Protein AF-A0A2T4WWG5-F1 (afdb_monomer_lite)

Radius of gyration: 23.11 Å; chains: 1; bounding box: 73×32×58 Å

St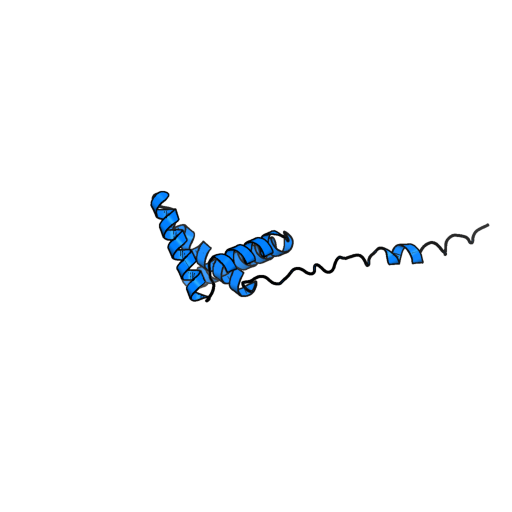ructure (mmCIF, N/CA/C/O backbone):
data_AF-A0A2T4WWG5-F1
#
_entry.id   AF-A0A2T4WWG5-F1
#
loop_
_atom_site.group_PDB
_atom_site.id
_atom_site.type_symbol
_atom_site.label_atom_id
_atom_site.label_alt_id
_atom_site.label_comp_id
_atom_site.label_asym_id
_atom_site.label_entity_id
_atom_site.label_seq_id
_atom_site.pdbx_PDB_ins_code
_atom_site.Cartn_x
_atom_site.Cartn_y
_atom_site.Cartn_z
_atom_site.occupancy
_atom_site.B_iso_or_equiv
_atom_site.auth_seq_id
_atom_site.auth_comp_id
_atom_site.auth_asym_id
_atom_site.auth_atom_id
_atom_site.pdbx_PDB_model_num
ATOM 1 N N . MET A 1 1 ? 52.540 20.994 -36.522 1.00 47.16 1 MET A N 1
ATOM 2 C CA . MET A 1 1 ? 52.115 20.401 -35.232 1.00 47.16 1 MET A CA 1
ATOM 3 C C . MET A 1 1 ? 50.647 20.737 -35.028 1.00 47.16 1 MET A C 1
ATOM 5 O O . MET A 1 1 ? 50.379 21.910 -34.839 1.00 47.16 1 MET A O 1
ATOM 9 N N . LYS A 1 2 ? 49.722 19.783 -35.210 1.00 52.75 2 LYS A N 1
ATOM 10 C CA . LYS A 1 2 ? 48.263 19.857 -34.930 1.00 52.75 2 LYS A CA 1
ATOM 11 C C . LYS A 1 2 ? 47.596 18.760 -35.764 1.00 52.75 2 LYS A C 1
ATOM 13 O O . LYS A 1 2 ? 47.308 19.013 -36.927 1.00 52.75 2 LYS A O 1
ATOM 18 N N . LYS A 1 3 ? 47.448 17.542 -35.231 1.00 53.50 3 LYS A N 1
ATOM 19 C CA . LYS A 1 3 ? 46.603 16.486 -35.838 1.00 53.50 3 LYS A CA 1
ATOM 20 C C . LYS A 1 3 ? 46.402 15.249 -34.941 1.00 53.50 3 LYS A C 1
ATOM 22 O O . LYS A 1 3 ? 46.198 14.165 -35.454 1.00 53.50 3 LYS A O 1
ATOM 27 N N . ASN A 1 4 ? 46.416 15.390 -33.611 1.00 51.16 4 ASN A N 1
ATOM 28 C CA . ASN A 1 4 ? 46.250 14.242 -32.699 1.00 51.16 4 ASN A CA 1
ATOM 29 C C . ASN A 1 4 ? 45.104 14.459 -31.689 1.00 51.16 4 ASN A C 1
ATOM 31 O O . ASN A 1 4 ? 45.228 14.079 -30.534 1.00 51.16 4 ASN A O 1
ATOM 35 N N . LEU A 1 5 ? 44.004 15.107 -32.095 1.00 52.00 5 LEU A N 1
ATOM 36 C CA . LEU A 1 5 ? 42.864 15.410 -31.207 1.00 52.00 5 LEU A CA 1
ATOM 37 C C . LEU A 1 5 ? 41.526 14.849 -31.727 1.00 52.00 5 LEU A C 1
ATOM 39 O O . LEU A 1 5 ? 40.477 15.412 -31.443 1.00 52.00 5 LEU A O 1
ATOM 43 N N . LEU A 1 6 ? 41.532 13.787 -32.539 1.00 54.16 6 LEU A N 1
ATOM 44 C CA . LEU A 1 6 ? 40.293 13.299 -33.173 1.00 54.16 6 LEU A CA 1
ATOM 45 C C . LEU A 1 6 ? 40.016 11.800 -32.991 1.00 54.16 6 LEU A C 1
ATOM 47 O O . LEU A 1 6 ? 39.113 11.271 -33.620 1.00 54.16 6 LEU A O 1
ATOM 51 N N . VAL A 1 7 ? 40.762 11.103 -32.128 1.00 53.44 7 VAL A N 1
ATOM 52 C CA . VAL A 1 7 ? 40.614 9.638 -31.961 1.00 53.44 7 VAL A CA 1
ATOM 53 C C . VAL A 1 7 ? 40.084 9.240 -30.574 1.00 53.44 7 VAL A C 1
ATOM 55 O O . VAL A 1 7 ? 39.767 8.082 -30.345 1.00 53.44 7 VAL A O 1
ATOM 58 N N . LEU A 1 8 ? 39.899 10.189 -29.650 1.00 52.94 8 LEU A N 1
ATOM 59 C CA . LEU A 1 8 ? 39.476 9.894 -28.269 1.00 52.94 8 LEU A CA 1
ATOM 60 C C . LEU A 1 8 ? 37.955 9.956 -28.028 1.00 52.94 8 LEU A C 1
ATOM 62 O O . LEU A 1 8 ? 37.500 9.629 -26.938 1.00 52.94 8 LEU A O 1
ATOM 66 N N . LEU A 1 9 ? 37.160 10.340 -29.032 1.00 55.22 9 LEU A N 1
ATOM 67 C CA . LEU A 1 9 ? 35.710 10.514 -28.891 1.00 55.22 9 LEU A CA 1
ATOM 68 C C . LEU A 1 9 ? 34.857 9.220 -28.969 1.00 55.22 9 LEU A C 1
ATOM 70 O O . LEU A 1 9 ? 33.836 9.177 -28.285 1.00 55.22 9 LEU A O 1
ATOM 74 N N . PRO A 1 10 ? 35.212 8.144 -29.711 1.00 55.88 10 PRO A N 1
ATOM 75 C CA . PRO A 1 10 ? 34.308 6.996 -29.847 1.00 55.88 10 PRO A CA 1
ATOM 76 C C . PRO A 1 10 ? 34.344 6.027 -28.652 1.00 55.88 10 PRO A C 1
ATOM 78 O O . PRO A 1 10 ? 33.441 5.210 -28.511 1.00 55.88 10 PRO A O 1
ATOM 81 N N . VAL A 1 11 ? 35.342 6.122 -27.762 1.00 56.91 11 VAL A N 1
ATOM 82 C CA . VAL A 1 11 ? 35.452 5.248 -26.574 1.00 56.91 11 VAL A CA 1
ATOM 83 C C . VAL A 1 11 ? 34.547 5.723 -25.429 1.00 56.91 11 VAL A C 1
ATOM 85 O O . VAL A 1 11 ? 34.070 4.910 -24.644 1.00 56.91 11 VAL A O 1
ATOM 88 N N . LEU A 1 12 ? 34.233 7.023 -25.360 1.00 55.69 12 LEU A N 1
ATOM 89 C CA . LEU A 1 12 ? 33.385 7.581 -24.299 1.00 55.69 12 LEU A CA 1
ATOM 90 C C . LEU A 1 12 ? 31.887 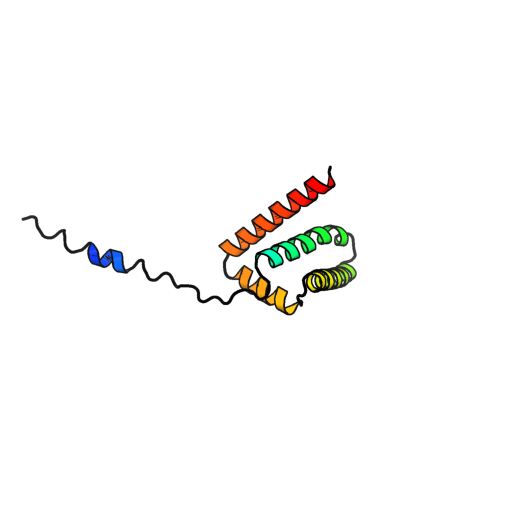7.267 -24.497 1.00 55.69 12 LEU A C 1
ATOM 92 O O . LEU A 1 12 ? 31.130 7.251 -23.532 1.00 55.69 12 LEU A O 1
ATOM 96 N N . LEU A 1 13 ? 31.459 6.963 -25.729 1.00 57.50 13 LEU A N 1
ATOM 97 C CA . LEU A 1 13 ? 30.065 6.632 -26.063 1.00 57.50 13 LEU A CA 1
ATOM 98 C C . LEU A 1 13 ? 29.665 5.184 -25.727 1.00 57.50 13 LEU A C 1
ATOM 100 O O . LEU A 1 13 ? 28.476 4.883 -25.677 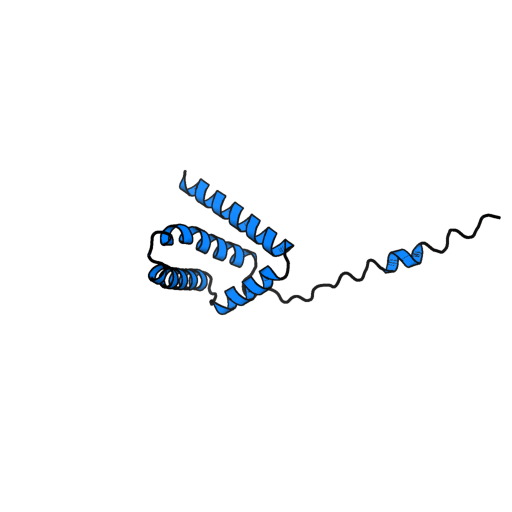1.00 57.50 13 LEU A O 1
ATOM 104 N N . LEU A 1 14 ? 30.626 4.297 -25.446 1.00 57.00 14 LEU A N 1
ATOM 105 C CA . LEU A 1 14 ? 30.362 2.892 -25.093 1.00 57.00 14 LEU A CA 1
ATOM 106 C C . LEU A 1 14 ? 30.101 2.664 -23.592 1.00 57.00 14 LEU A C 1
ATOM 108 O O . LEU A 1 14 ? 29.696 1.573 -23.206 1.00 57.00 14 LEU A O 1
ATOM 112 N N . LEU A 1 15 ? 30.283 3.682 -22.745 1.00 55.78 15 LEU A N 1
ATOM 113 C CA . LEU A 1 15 ? 30.098 3.585 -21.288 1.00 55.78 15 LEU A CA 1
ATOM 114 C C . LEU A 1 15 ? 28.683 3.956 -20.804 1.00 55.78 15 LEU A C 1
ATOM 116 O O . LEU A 1 15 ? 28.401 3.832 -19.616 1.00 55.78 15 LEU A O 1
ATOM 120 N N . VAL A 1 16 ? 27.778 4.382 -21.694 1.00 58.62 16 VAL A N 1
ATOM 121 C CA . VAL A 1 16 ? 26.417 4.831 -21.318 1.00 58.62 16 VAL A CA 1
ATOM 122 C C . VAL A 1 16 ? 25.371 3.702 -21.411 1.00 58.62 16 VAL A C 1
ATOM 124 O O . VAL A 1 16 ? 24.221 3.891 -21.034 1.00 58.62 16 VAL A O 1
ATOM 127 N N . ALA A 1 17 ? 25.751 2.501 -21.863 1.00 53.59 17 ALA A N 1
ATOM 128 C CA . ALA A 1 17 ? 24.813 1.394 -22.092 1.00 53.59 17 ALA A CA 1
ATOM 129 C C . ALA A 1 17 ? 24.723 0.355 -20.953 1.00 53.59 17 ALA A C 1
ATOM 131 O O . ALA A 1 17 ? 23.981 -0.613 -21.081 1.00 53.59 17 ALA A O 1
ATOM 132 N N . CYS A 1 18 ? 25.407 0.552 -19.821 1.00 53.53 18 CYS A N 1
ATOM 133 C CA . CYS A 1 18 ? 25.215 -0.270 -18.616 1.00 53.53 18 CYS A CA 1
ATOM 134 C C . CYS A 1 18 ? 24.115 0.313 -17.714 1.00 53.53 18 CYS A C 1
ATOM 136 O O . CYS A 1 18 ? 24.310 0.510 -16.517 1.00 53.53 18 CYS A O 1
ATOM 138 N N . GLY A 1 19 ? 22.957 0.634 -18.289 1.00 54.34 19 GLY A N 1
ATOM 139 C CA . GLY A 1 19 ? 21.739 0.784 -17.502 1.00 54.34 19 GLY A CA 1
ATOM 140 C C . GLY A 1 19 ? 21.185 -0.612 -17.280 1.00 54.34 19 GLY A C 1
ATOM 141 O O . GLY A 1 19 ? 20.621 -1.177 -18.212 1.00 54.34 19 GLY A O 1
ATOM 142 N N . SER A 1 20 ? 21.404 -1.187 -16.095 1.00 54.47 20 SER A N 1
ATOM 143 C CA . SER A 1 20 ? 20.802 -2.459 -15.699 1.00 54.47 20 SER A CA 1
ATOM 144 C C . SER A 1 20 ? 19.309 -2.411 -16.011 1.00 54.47 20 SER A C 1
ATOM 146 O O . SER A 1 20 ? 18.568 -1.672 -15.363 1.00 54.47 20 SER A O 1
ATOM 148 N N . ALA A 1 21 ? 18.874 -3.171 -17.018 1.00 53.53 21 ALA A N 1
ATOM 149 C CA . ALA A 1 21 ? 17.480 -3.549 -17.131 1.00 53.53 21 ALA A CA 1
ATOM 150 C C . ALA A 1 21 ? 17.172 -4.279 -15.824 1.00 53.53 21 ALA A C 1
ATOM 152 O O . ALA A 1 21 ? 17.702 -5.357 -15.564 1.00 53.53 21 ALA A O 1
ATOM 153 N N . ASN A 1 22 ? 16.469 -3.594 -14.927 1.00 57.88 22 ASN A N 1
ATOM 154 C CA . ASN A 1 22 ? 16.099 -4.148 -13.643 1.00 57.88 22 ASN A CA 1
ATOM 155 C C . ASN A 1 22 ? 15.085 -5.250 -13.968 1.00 57.88 22 ASN A C 1
ATOM 157 O O . ASN A 1 22 ? 13.932 -4.938 -14.257 1.00 57.88 22 ASN A O 1
ATOM 161 N N . ASP A 1 23 ? 15.532 -6.510 -13.993 1.00 59.88 23 ASP A N 1
ATOM 162 C CA . ASP A 1 23 ? 14.705 -7.727 -14.093 1.00 59.88 23 ASP A CA 1
ATOM 163 C C . ASP A 1 23 ? 13.871 -7.897 -12.807 1.00 59.88 23 ASP A C 1
ATOM 165 O O . ASP A 1 23 ? 13.836 -8.943 -12.155 1.00 59.88 23 ASP A O 1
ATOM 169 N N . GLU A 1 24 ? 13.237 -6.814 -12.367 1.00 72.12 24 GLU A N 1
ATOM 170 C CA . GLU A 1 24 ? 12.401 -6.812 -11.193 1.00 72.12 24 GLU A CA 1
ATOM 171 C C . GLU A 1 24 ? 11.076 -7.467 -11.567 1.00 72.12 24 GLU A C 1
ATOM 173 O O . GLU A 1 24 ? 10.346 -7.000 -12.443 1.00 72.12 24 GLU A O 1
ATOM 178 N N . GLN A 1 25 ? 10.778 -8.581 -10.900 1.00 80.69 25 GLN A N 1
ATOM 179 C CA . GLN A 1 25 ? 9.497 -9.250 -11.059 1.00 80.69 25 GLN A CA 1
ATOM 180 C C . GLN A 1 25 ? 8.357 -8.267 -10.755 1.00 80.69 25 GLN A C 1
ATOM 182 O O . GLN A 1 25 ? 8.483 -7.462 -9.824 1.00 80.69 25 GLN A O 1
ATOM 187 N N . PRO A 1 26 ? 7.251 -8.326 -11.518 1.00 85.19 26 PRO A N 1
ATOM 188 C CA . PRO A 1 26 ? 6.105 -7.468 -11.267 1.00 85.19 26 PRO A CA 1
ATOM 189 C C . PRO A 1 26 ? 5.549 -7.706 -9.853 1.00 85.19 26 PRO A C 1
ATOM 191 O O . PRO A 1 26 ? 5.723 -8.797 -9.292 1.00 85.19 26 PRO A O 1
ATOM 194 N N . PRO A 1 27 ? 4.883 -6.701 -9.261 1.00 92.19 27 PRO A N 1
ATOM 195 C CA . PRO A 1 27 ? 4.267 -6.856 -7.953 1.00 92.19 27 PRO A CA 1
ATOM 196 C C . PRO A 1 27 ? 3.155 -7.909 -8.005 1.00 92.19 27 PRO A C 1
ATOM 198 O O . PRO A 1 27 ? 2.576 -8.176 -9.058 1.00 92.19 27 PRO A O 1
ATOM 201 N N . ALA A 1 28 ? 2.836 -8.498 -6.851 1.00 94.25 28 ALA A N 1
ATOM 202 C CA . ALA A 1 28 ? 1.729 -9.449 -6.743 1.00 94.25 28 ALA A CA 1
ATOM 203 C C . ALA A 1 28 ? 0.362 -8.773 -6.971 1.00 94.25 28 ALA A C 1
ATOM 205 O O . ALA A 1 28 ? -0.558 -9.409 -7.475 1.00 94.25 28 ALA A O 1
ATOM 206 N N . ILE A 1 29 ? 0.258 -7.487 -6.627 1.00 96.25 29 ILE A N 1
ATOM 207 C CA . ILE A 1 29 ? -0.880 -6.606 -6.890 1.00 96.25 29 ILE A CA 1
ATOM 208 C C . ILE A 1 29 ? -0.444 -5.579 -7.943 1.00 96.25 29 ILE A C 1
ATOM 210 O O . ILE A 1 29 ? 0.547 -4.882 -7.705 1.00 96.25 29 ILE A O 1
ATOM 214 N N . PRO A 1 30 ? -1.156 -5.436 -9.075 1.00 95.62 30 PRO A N 1
ATOM 215 C CA . PRO A 1 30 ? -0.871 -4.405 -10.069 1.00 95.62 30 PRO A CA 1
ATOM 216 C C . PRO A 1 30 ? -0.816 -3.010 -9.439 1.00 95.62 30 PRO A C 1
ATOM 218 O O . PRO A 1 30 ? -1.627 -2.683 -8.579 1.00 95.62 30 PRO A O 1
ATOM 221 N N . GLU A 1 31 ? 0.101 -2.156 -9.889 1.00 92.94 31 GLU A N 1
ATOM 222 C CA . GLU A 1 31 ? 0.338 -0.833 -9.287 1.00 92.94 31 GLU A CA 1
ATOM 223 C C . GLU A 1 31 ? -0.927 0.046 -9.216 1.00 92.94 31 GLU A C 1
ATOM 225 O O . GLU A 1 31 ? -1.174 0.730 -8.219 1.00 92.94 31 GLU A O 1
ATOM 230 N N . THR A 1 32 ? -1.781 -0.021 -10.238 1.00 93.56 32 THR A N 1
ATOM 231 C CA . THR A 1 32 ? -3.066 0.690 -10.270 1.00 93.56 32 THR A CA 1
ATOM 232 C C . THR A 1 32 ? -4.025 0.215 -9.184 1.00 93.56 32 THR A C 1
ATOM 234 O O . THR A 1 32 ? -4.703 1.034 -8.575 1.00 93.56 32 THR A O 1
ATOM 237 N N . GLU A 1 33 ? -4.081 -1.087 -8.912 1.00 96.00 33 GLU A N 1
ATOM 238 C CA . GLU A 1 33 ? -4.925 -1.634 -7.844 1.00 96.00 33 GLU A CA 1
ATOM 239 C C . GLU A 1 33 ? -4.301 -1.421 -6.471 1.00 96.00 33 GLU A C 1
ATOM 241 O O . GLU A 1 33 ? -4.998 -1.064 -5.526 1.00 96.00 33 GLU A O 1
ATOM 246 N N . LEU A 1 34 ? -2.975 -1.518 -6.372 1.00 95.69 34 LEU A N 1
ATOM 247 C CA . LEU A 1 34 ? -2.245 -1.233 -5.144 1.00 95.69 34 LEU A CA 1
ATOM 248 C C . LEU A 1 34 ? -2.491 0.207 -4.676 1.00 95.69 34 LEU A C 1
ATOM 250 O O . LEU A 1 34 ? -2.777 0.431 -3.503 1.00 95.69 34 LEU A O 1
ATOM 254 N N . THR A 1 35 ? -2.433 1.182 -5.587 1.00 95.81 35 THR A N 1
ATOM 255 C CA . THR A 1 35 ? -2.732 2.588 -5.263 1.00 95.81 35 THR A CA 1
ATOM 256 C C . THR A 1 35 ? -4.196 2.803 -4.868 1.00 95.81 35 THR A C 1
ATOM 258 O O . THR A 1 35 ? -4.452 3.593 -3.960 1.00 95.81 35 THR A O 1
ATOM 261 N N . MET A 1 36 ? -5.156 2.081 -5.462 1.00 94.69 36 MET A N 1
ATOM 262 C CA . MET A 1 36 ? -6.563 2.114 -5.023 1.00 94.69 36 MET A CA 1
ATOM 263 C C . MET A 1 36 ? -6.732 1.556 -3.607 1.00 94.69 36 MET A C 1
ATOM 265 O O . MET A 1 36 ? -7.302 2.227 -2.754 1.00 94.69 36 MET A O 1
ATOM 269 N N . ILE A 1 37 ? -6.151 0.389 -3.328 1.00 95.44 37 ILE A N 1
ATOM 270 C CA . ILE A 1 37 ? -6.184 -0.252 -2.006 1.00 95.44 37 ILE A CA 1
ATOM 271 C C . ILE A 1 37 ? -5.574 0.658 -0.929 1.00 95.44 37 ILE A C 1
ATOM 273 O O . ILE A 1 37 ? -6.143 0.803 0.151 1.00 95.44 37 ILE A O 1
ATOM 277 N N . ILE A 1 38 ? -4.431 1.296 -1.214 1.00 94.56 38 ILE A N 1
ATOM 278 C CA . ILE A 1 38 ? -3.793 2.248 -0.288 1.00 94.56 38 ILE A CA 1
ATOM 279 C C . ILE A 1 38 ? -4.694 3.468 -0.059 1.00 94.56 38 ILE A C 1
ATOM 281 O O . ILE A 1 38 ? -4.823 3.929 1.072 1.00 94.56 38 ILE A O 1
ATOM 285 N N . THR A 1 39 ? -5.336 3.974 -1.115 1.00 94.75 39 THR A N 1
ATOM 286 C CA . THR A 1 39 ? -6.271 5.104 -1.021 1.00 94.75 39 THR A CA 1
ATOM 287 C C . THR A 1 39 ? -7.443 4.768 -0.096 1.00 94.75 39 THR A C 1
ATOM 289 O O . THR A 1 39 ? -7.716 5.513 0.841 1.00 94.75 39 THR A O 1
ATOM 292 N N . GLU A 1 40 ? -8.097 3.623 -0.302 1.00 93.12 40 GLU A N 1
ATOM 293 C CA . GLU A 1 40 ? -9.215 3.168 0.536 1.00 93.12 40 GLU A CA 1
ATOM 294 C C . GLU A 1 40 ? -8.806 2.993 2.002 1.00 93.12 40 GLU A C 1
ATOM 296 O O . GLU A 1 40 ? -9.535 3.396 2.910 1.00 93.12 40 GLU A O 1
ATOM 301 N N . ALA A 1 41 ? -7.620 2.431 2.241 1.00 89.88 41 ALA A N 1
ATOM 302 C CA . ALA A 1 41 ? -7.089 2.280 3.587 1.00 89.88 41 ALA A CA 1
ATOM 303 C C . ALA A 1 41 ? -6.873 3.629 4.289 1.00 89.88 41 ALA A C 1
ATOM 305 O O . ALA A 1 41 ? -7.289 3.794 5.437 1.00 89.88 41 ALA A O 1
ATOM 306 N N . LEU A 1 42 ? -6.276 4.606 3.599 1.00 89.44 42 LEU A N 1
ATOM 307 C CA . LEU A 1 42 ? -6.002 5.933 4.157 1.00 89.44 42 LEU A CA 1
ATOM 308 C C . LEU A 1 42 ? -7.273 6.741 4.431 1.00 89.44 42 LEU A C 1
ATOM 310 O O . LEU A 1 42 ? -7.305 7.504 5.392 1.00 89.44 42 LEU A O 1
ATOM 314 N N . ILE A 1 43 ? -8.334 6.547 3.644 1.00 87.81 43 ILE A N 1
ATOM 315 C CA . ILE A 1 43 ? -9.643 7.170 3.900 1.00 87.81 43 ILE A CA 1
ATOM 316 C C . ILE A 1 43 ? -10.269 6.638 5.200 1.00 87.81 43 ILE A C 1
ATOM 318 O O . ILE A 1 43 ? -10.972 7.371 5.896 1.00 87.81 43 ILE A O 1
ATOM 322 N N . LEU A 1 44 ? -10.005 5.379 5.566 1.00 84.00 44 LEU A N 1
ATOM 323 C CA . LEU A 1 44 ? -10.531 4.774 6.795 1.00 84.00 44 LEU A CA 1
ATOM 324 C C . LEU A 1 44 ? -9.724 5.129 8.051 1.00 84.00 44 LEU A C 1
ATOM 326 O O . LEU A 1 44 ? -10.274 5.082 9.154 1.00 84.00 44 LEU A O 1
ATOM 330 N N . GLU A 1 45 ? -8.442 5.482 7.924 1.00 78.88 45 GLU A N 1
ATOM 331 C CA . GLU A 1 45 ? -7.577 5.787 9.074 1.00 78.88 45 GLU A CA 1
ATOM 332 C C . GLU A 1 45 ? -8.114 6.888 10.010 1.00 78.88 45 GLU A C 1
ATOM 334 O O . GLU A 1 45 ? -8.082 6.687 11.231 1.00 78.88 45 GLU A O 1
ATOM 339 N N . PRO A 1 46 ? -8.654 8.024 9.515 1.00 82.25 46 PRO A N 1
ATOM 340 C CA . PRO A 1 46 ? -9.238 9.056 10.367 1.00 82.25 46 PRO A CA 1
ATOM 341 C C . PRO A 1 46 ? -10.341 8.537 11.297 1.00 82.25 46 PRO A C 1
ATOM 343 O O . PRO A 1 46 ? -10.420 8.978 12.442 1.00 82.25 46 PRO A O 1
ATOM 346 N N . ALA A 1 47 ? -11.149 7.565 10.854 1.00 77.50 47 ALA A N 1
ATOM 347 C CA . ALA A 1 47 ? -12.263 7.031 11.641 1.00 77.50 47 ALA A CA 1
ATOM 348 C C . ALA A 1 47 ? -11.804 6.260 12.893 1.00 77.50 47 ALA A C 1
ATOM 350 O O . ALA A 1 47 ? -12.548 6.170 13.868 1.00 77.50 47 ALA A O 1
ATOM 351 N N . GLY A 1 48 ? -10.584 5.713 12.886 1.00 74.38 48 GLY A N 1
ATOM 352 C CA . GLY A 1 48 ? -10.017 4.976 14.018 1.00 74.38 48 GLY A CA 1
ATOM 353 C C . GLY A 1 48 ? -9.228 5.839 15.006 1.00 74.38 48 GLY A C 1
ATOM 354 O O . GLY A 1 48 ? -8.908 5.369 16.096 1.00 74.38 48 GLY A O 1
ATOM 355 N N . ARG A 1 49 ? -8.910 7.093 14.660 1.00 79.12 49 ARG A N 1
ATOM 356 C CA . ARG A 1 49 ? -7.901 7.901 15.370 1.00 79.12 49 ARG A CA 1
ATOM 357 C C . ARG A 1 49 ? -8.283 8.250 16.817 1.00 79.12 49 ARG A C 1
ATOM 359 O O . ARG A 1 49 ? -7.404 8.351 17.666 1.00 79.12 49 ARG A O 1
ATOM 366 N N . GLU A 1 50 ? -9.579 8.347 17.104 1.00 82.44 50 GLU A N 1
ATOM 367 C CA . GLU A 1 50 ? -10.123 8.631 18.444 1.00 82.44 50 GLU A CA 1
ATOM 368 C C . GLU A 1 50 ? -10.300 7.370 19.317 1.00 82.44 50 GLU A C 1
ATOM 370 O O . GLU A 1 50 ? -10.714 7.450 20.475 1.00 82.44 50 GLU A O 1
ATOM 375 N N . MET A 1 51 ? -10.016 6.176 18.783 1.00 83.25 51 MET A N 1
ATOM 376 C CA . MET A 1 51 ? -10.186 4.918 19.515 1.00 83.25 51 MET A CA 1
ATOM 377 C C . MET A 1 51 ? -8.957 4.592 20.377 1.00 83.25 51 MET A C 1
ATOM 379 O O . MET A 1 51 ? -7.840 4.960 20.018 1.00 83.25 51 MET A O 1
ATOM 383 N N . PRO A 1 52 ? -9.103 3.834 21.480 1.00 87.25 52 PRO A N 1
ATOM 384 C CA . PRO A 1 52 ? -7.961 3.278 22.204 1.00 87.25 52 PRO A CA 1
ATOM 385 C C . PRO A 1 52 ? -7.055 2.438 21.291 1.00 87.25 52 PRO A C 1
ATOM 387 O O . PRO A 1 52 ? -7.555 1.629 20.513 1.00 87.25 52 PRO A O 1
ATOM 390 N N . THR A 1 53 ? -5.730 2.552 21.431 1.00 83.38 53 THR A N 1
ATOM 391 C CA . THR A 1 53 ? -4.740 1.878 20.560 1.00 83.38 53 THR A CA 1
ATOM 392 C C . THR A 1 53 ? -4.972 0.370 20.418 1.00 83.38 53 THR A C 1
ATOM 394 O O . THR A 1 53 ? -4.931 -0.162 19.317 1.00 83.38 53 THR A O 1
ATOM 397 N N . ALA A 1 54 ? -5.320 -0.322 21.508 1.00 79.69 54 ALA A N 1
ATOM 398 C CA . ALA A 1 54 ? -5.604 -1.760 21.465 1.00 79.69 54 ALA A CA 1
ATOM 399 C C . ALA A 1 54 ? -6.803 -2.125 20.560 1.00 79.69 54 ALA A C 1
ATOM 401 O O . ALA A 1 54 ? -6.855 -3.219 19.996 1.00 79.69 54 ALA A O 1
ATOM 402 N N . LEU A 1 55 ? -7.773 -1.215 20.417 1.00 79.88 55 LEU A N 1
ATOM 403 C CA . LEU A 1 55 ? -8.911 -1.371 19.510 1.00 79.88 55 LEU A CA 1
ATOM 404 C C . LEU A 1 55 ? -8.554 -0.944 18.082 1.00 79.88 55 LEU A C 1
ATOM 406 O O . LEU A 1 55 ? -9.030 -1.577 17.141 1.00 79.88 55 LEU A O 1
ATOM 410 N N . GLN A 1 56 ? -7.693 0.066 17.924 1.00 81.00 56 GLN A N 1
ATOM 411 C CA . GLN A 1 56 ? -7.195 0.512 16.620 1.00 81.00 56 GLN A CA 1
ATOM 412 C C . GLN A 1 56 ? -6.533 -0.633 15.854 1.00 81.00 56 GLN A C 1
ATOM 414 O O . GLN A 1 56 ? -6.929 -0.898 14.724 1.00 81.00 56 GLN A O 1
ATOM 419 N N . ASP A 1 57 ? -5.608 -1.365 16.480 1.00 79.88 57 ASP A N 1
ATOM 420 C CA . ASP A 1 57 ? -4.881 -2.456 15.816 1.00 79.88 57 ASP A CA 1
ATOM 421 C C . ASP A 1 57 ? -5.838 -3.527 15.269 1.00 79.88 57 ASP A C 1
ATOM 423 O O . ASP A 1 57 ? -5.743 -3.942 14.112 1.00 79.88 57 ASP A O 1
ATOM 427 N N . SER A 1 58 ? -6.819 -3.926 16.085 1.00 83.19 58 SER A N 1
ATOM 428 C CA . SER A 1 58 ? -7.812 -4.940 15.711 1.00 83.19 58 SER A CA 1
ATOM 429 C C . SER A 1 58 ? -8.731 -4.457 14.586 1.00 83.19 58 SER A C 1
ATOM 431 O O . SER A 1 58 ? -9.039 -5.209 13.658 1.00 83.19 58 SER A O 1
ATOM 433 N N . ILE A 1 59 ? -9.175 -3.199 14.657 1.00 83.81 59 ILE A N 1
ATOM 434 C CA . ILE A 1 59 ? -10.077 -2.601 13.669 1.00 83.81 59 ILE A CA 1
ATOM 435 C C . ILE A 1 59 ? -9.348 -2.375 12.352 1.00 83.81 59 ILE A C 1
ATOM 437 O O . ILE A 1 59 ? -9.862 -2.773 11.310 1.00 83.81 59 ILE A O 1
ATOM 441 N N . PHE A 1 60 ? -8.143 -1.810 12.379 1.00 84.31 60 PHE A N 1
ATOM 442 C CA . PHE A 1 60 ? -7.351 -1.611 11.174 1.00 84.3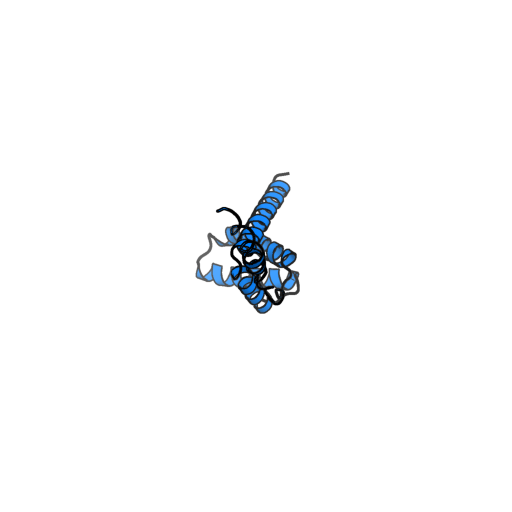1 60 PHE A CA 1
ATOM 443 C C . PHE A 1 60 ? -7.024 -2.943 10.515 1.00 84.31 60 PHE A C 1
ATOM 445 O O . PHE A 1 60 ? -7.284 -3.094 9.323 1.00 84.31 60 PHE A O 1
ATOM 452 N N . GLN A 1 61 ? -6.581 -3.955 11.266 1.00 85.81 61 GLN A N 1
ATOM 453 C CA . GLN A 1 61 ? -6.334 -5.282 10.702 1.00 85.81 61 GLN A CA 1
ATOM 454 C C . GLN A 1 61 ? -7.582 -5.865 10.016 1.00 85.81 61 GLN A C 1
ATOM 456 O O . GLN A 1 61 ? -7.491 -6.398 8.904 1.00 85.81 61 GLN A O 1
ATOM 461 N N . ALA A 1 62 ? -8.755 -5.751 10.647 1.00 87.62 62 ALA A N 1
ATOM 462 C CA . ALA A 1 62 ? -10.011 -6.213 10.064 1.00 87.62 62 ALA A CA 1
ATOM 463 C C . ALA A 1 62 ? -10.397 -5.418 8.803 1.00 87.62 62 ALA A C 1
ATOM 465 O O . ALA A 1 62 ? -10.826 -6.014 7.814 1.00 87.62 62 ALA A O 1
ATOM 466 N N . SER A 1 63 ? -10.214 -4.097 8.814 1.00 87.81 63 SER A N 1
ATOM 467 C CA . SER A 1 63 ? -10.485 -3.213 7.675 1.00 87.81 63 SER A CA 1
ATOM 468 C C . SER A 1 63 ? -9.571 -3.516 6.491 1.00 87.81 63 SER A C 1
ATOM 470 O O . SER A 1 63 ? -10.072 -3.757 5.396 1.00 87.81 63 SER A O 1
ATOM 472 N N . TYR A 1 64 ? -8.256 -3.621 6.710 1.00 88.25 64 TYR A N 1
ATOM 473 C CA . TYR A 1 64 ? -7.298 -4.003 5.669 1.00 88.25 64 TYR A CA 1
ATOM 474 C C . TYR A 1 64 ? -7.633 -5.370 5.068 1.00 88.25 64 TYR A C 1
ATOM 476 O O . TYR A 1 64 ? -7.612 -5.537 3.853 1.00 88.25 64 TYR A O 1
ATOM 484 N N . THR A 1 65 ? -8.001 -6.343 5.906 1.00 91.44 65 THR A N 1
ATOM 485 C CA . THR A 1 65 ? -8.395 -7.677 5.429 1.00 91.44 65 THR A CA 1
ATOM 486 C C . THR A 1 65 ? -9.629 -7.608 4.528 1.00 91.44 65 THR A C 1
ATOM 488 O O . THR A 1 65 ? -9.670 -8.273 3.497 1.00 91.44 65 THR A O 1
ATOM 491 N N . LYS A 1 66 ? -10.627 -6.791 4.889 1.00 93.31 66 LYS A N 1
ATOM 492 C CA . LYS A 1 66 ? -11.842 -6.610 4.084 1.00 93.31 66 LYS A CA 1
ATOM 493 C C . LYS A 1 66 ? -11.578 -5.884 2.770 1.00 93.31 66 LYS A C 1
ATOM 495 O O . LYS A 1 66 ? -12.090 -6.337 1.753 1.00 93.31 66 LYS A O 1
ATOM 500 N N . ILE A 1 67 ? -10.787 -4.810 2.793 1.00 94.69 67 ILE A N 1
ATOM 501 C CA . ILE A 1 67 ? -10.388 -4.079 1.582 1.00 94.69 67 ILE A CA 1
ATOM 502 C C . ILE A 1 67 ? -9.709 -5.052 0.619 1.00 94.69 67 ILE A C 1
ATOM 504 O O . ILE A 1 67 ? -10.186 -5.260 -0.489 1.00 94.69 67 ILE A O 1
ATOM 508 N N . LEU A 1 68 ? -8.660 -5.742 1.071 1.00 96.00 68 LEU A N 1
ATOM 509 C CA . LEU A 1 68 ? -7.916 -6.676 0.226 1.00 96.00 68 LEU A CA 1
ATOM 510 C C . LEU A 1 68 ? -8.804 -7.789 -0.337 1.00 96.00 68 LEU A C 1
ATOM 512 O O . LEU A 1 68 ? -8.735 -8.072 -1.530 1.00 96.00 68 LEU A O 1
ATOM 516 N N . ALA A 1 69 ? -9.683 -8.365 0.488 1.00 95.81 69 ALA A N 1
ATOM 517 C CA . ALA A 1 69 ? -10.632 -9.375 0.034 1.00 95.81 69 ALA A CA 1
ATOM 518 C C . ALA A 1 69 ? -11.609 -8.836 -1.027 1.00 95.81 69 ALA A C 1
ATOM 520 O O . ALA A 1 69 ? -11.942 -9.563 -1.960 1.00 95.81 69 ALA A O 1
ATOM 521 N N . GLY A 1 70 ? -12.036 -7.572 -0.917 1.00 96.12 70 GLY A N 1
ATOM 522 C CA . GLY A 1 70 ? -12.875 -6.900 -1.915 1.00 96.12 70 GLY A CA 1
ATOM 523 C C . GLY A 1 70 ? -12.198 -6.752 -3.280 1.00 96.12 70 GLY A C 1
ATOM 524 O O . GLY A 1 70 ? -12.869 -6.824 -4.305 1.00 96.12 70 GLY A O 1
ATOM 525 N N . HIS A 1 71 ? -10.869 -6.640 -3.289 1.00 95.94 71 HIS A N 1
ATOM 526 C CA . HIS A 1 71 ? -10.037 -6.611 -4.497 1.00 95.94 71 HIS A CA 1
ATOM 527 C C . HIS A 1 71 ? -9.509 -8.002 -4.906 1.00 95.94 71 HIS A C 1
ATOM 529 O O . HIS A 1 71 ? -8.787 -8.130 -5.886 1.00 95.94 71 HIS A O 1
ATOM 535 N N . GLY A 1 72 ? -9.870 -9.071 -4.184 1.00 97.00 72 GLY A N 1
ATOM 536 C CA . GLY A 1 72 ? -9.449 -10.442 -4.501 1.00 97.00 72 GLY A CA 1
ATOM 537 C C . GLY A 1 72 ? -8.022 -10.805 -4.069 1.00 97.00 72 GLY A C 1
ATOM 538 O O . GLY A 1 72 ? -7.494 -11.821 -4.520 1.00 97.00 72 GLY A O 1
ATOM 539 N N . TYR A 1 73 ? -7.409 -10.022 -3.179 1.00 97.00 73 TYR A N 1
ATOM 540 C CA . TYR A 1 73 ? -6.041 -10.230 -2.700 1.00 97.00 73 TYR A CA 1
ATOM 541 C C . TYR A 1 73 ? -5.976 -10.679 -1.246 1.00 97.00 73 TYR A C 1
ATOM 543 O O . TYR A 1 73 ? -6.889 -10.474 -0.444 1.00 97.00 73 TYR A O 1
ATOM 551 N N . GLN A 1 74 ? -4.835 -11.259 -0.883 1.00 96.12 74 GLN A N 1
ATOM 552 C CA . GLN A 1 74 ? -4.507 -11.577 0.499 1.00 96.12 74 GLN A CA 1
ATOM 553 C C . GLN A 1 74 ? -3.474 -10.595 1.053 1.00 96.12 74 GLN A C 1
ATOM 555 O O . GLN A 1 74 ? -2.707 -9.967 0.323 1.00 96.12 74 GLN A O 1
ATOM 560 N N . MET A 1 75 ? -3.381 -10.524 2.383 1.00 93.25 75 MET A N 1
ATOM 561 C CA . MET A 1 75 ? -2.376 -9.704 3.072 1.00 93.25 75 MET A CA 1
ATOM 562 C C . MET A 1 75 ? -0.943 -10.007 2.603 1.00 93.25 75 MET A C 1
ATOM 564 O O . MET A 1 75 ? -0.118 -9.106 2.486 1.00 93.25 75 MET A O 1
ATOM 568 N N . ALA A 1 76 ? -0.643 -11.267 2.276 1.00 94.81 76 ALA A N 1
ATOM 569 C CA . ALA A 1 76 ? 0.666 -11.654 1.754 1.00 94.81 76 ALA A CA 1
ATOM 570 C C . ALA A 1 76 ? 0.990 -10.997 0.397 1.00 94.81 76 ALA A C 1
ATOM 572 O O . ALA A 1 76 ? 2.141 -10.621 0.166 1.00 94.81 76 ALA A O 1
ATOM 573 N N . ASP A 1 77 ? -0.004 -10.834 -0.479 1.00 95.69 77 ASP A N 1
ATOM 574 C CA . ASP A 1 77 ? 0.161 -10.194 -1.790 1.00 95.69 77 ASP A CA 1
ATOM 575 C C . ASP A 1 77 ? 0.391 -8.692 -1.626 1.00 95.69 77 ASP A C 1
ATOM 577 O O . ASP A 1 77 ? 1.277 -8.116 -2.263 1.00 95.69 77 ASP A O 1
ATOM 581 N N . PHE A 1 78 ? -0.336 -8.078 -0.691 1.00 94.94 78 PHE A N 1
ATOM 582 C CA . PHE A 1 78 ? -0.152 -6.679 -0.326 1.00 94.94 78 PHE A CA 1
ATOM 583 C C . PHE A 1 78 ? 1.248 -6.414 0.228 1.00 94.94 78 PHE A C 1
ATOM 585 O O . PHE A 1 78 ? 1.949 -5.544 -0.280 1.00 94.94 78 PHE A O 1
ATOM 592 N N . ILE A 1 79 ? 1.714 -7.215 1.193 1.00 94.12 79 ILE A N 1
ATOM 593 C CA . ILE A 1 79 ? 3.060 -7.075 1.772 1.00 94.12 79 ILE A CA 1
ATOM 594 C C . ILE A 1 79 ? 4.140 -7.195 0.690 1.00 94.12 79 ILE A C 1
ATOM 596 O O . ILE A 1 79 ? 5.044 -6.361 0.632 1.00 94.12 79 ILE A O 1
ATOM 600 N N . LYS A 1 80 ? 4.046 -8.195 -0.197 1.00 95.31 80 LYS A N 1
ATOM 601 C CA . LYS A 1 80 ? 5.000 -8.361 -1.307 1.00 95.31 80 LYS A CA 1
ATOM 602 C C 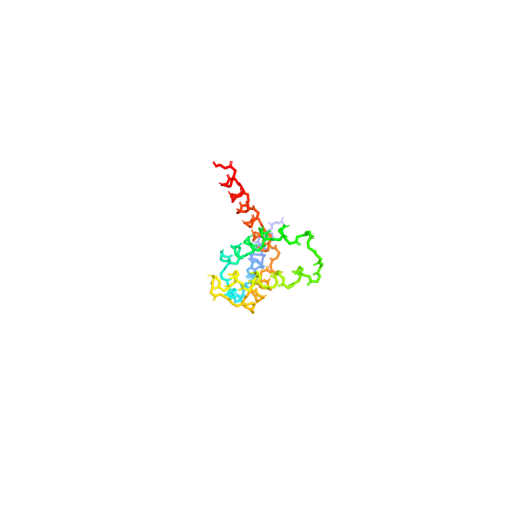. LYS A 1 80 ? 5.003 -7.156 -2.246 1.00 95.31 80 LYS A C 1
ATOM 604 O O . LYS A 1 80 ? 6.066 -6.721 -2.682 1.00 95.31 80 LYS A O 1
ATOM 609 N N . SER A 1 81 ? 3.828 -6.609 -2.539 1.00 96.00 81 SER A N 1
ATOM 610 C CA . SER A 1 81 ? 3.675 -5.467 -3.446 1.00 96.00 81 SER A CA 1
ATOM 611 C C . SER A 1 81 ? 4.161 -4.165 -2.811 1.00 96.00 81 SER A C 1
ATOM 613 O O . SER A 1 81 ? 4.827 -3.381 -3.477 1.00 96.00 81 SER A O 1
ATOM 615 N N . MET A 1 82 ? 3.951 -3.976 -1.506 1.00 95.19 82 MET A N 1
ATOM 616 C CA . MET A 1 82 ? 4.532 -2.867 -0.744 1.00 95.19 82 MET A CA 1
ATOM 617 C C . MET A 1 82 ? 6.060 -2.949 -0.686 1.00 95.19 82 MET A C 1
ATOM 619 O O . MET A 1 82 ? 6.736 -1.941 -0.869 1.00 95.19 82 MET A O 1
ATOM 623 N N . GLN A 1 83 ? 6.625 -4.145 -0.500 1.00 94.50 83 GLN A N 1
ATOM 624 C CA . GLN A 1 83 ? 8.076 -4.348 -0.556 1.00 94.50 83 GLN A CA 1
ATOM 625 C C . GLN A 1 83 ? 8.643 -4.045 -1.945 1.00 94.50 83 GLN A C 1
ATOM 627 O O . GLN A 1 83 ? 9.704 -3.437 -2.050 1.00 94.50 83 GLN A O 1
ATOM 632 N N . TRP A 1 84 ? 7.947 -4.456 -3.008 1.00 94.38 84 TRP A N 1
ATOM 633 C CA . TRP A 1 84 ? 8.298 -4.093 -4.381 1.00 94.38 84 TRP A CA 1
ATOM 634 C C . TRP A 1 84 ? 8.223 -2.576 -4.602 1.00 94.38 84 TRP A C 1
ATOM 636 O O . TRP A 1 84 ? 9.127 -1.990 -5.195 1.00 94.38 84 TRP A O 1
ATOM 646 N N . LEU A 1 85 ? 7.195 -1.917 -4.066 1.00 94.69 85 LEU A N 1
ATOM 647 C CA . LEU A 1 85 ? 7.021 -0.472 -4.179 1.00 94.69 85 LEU A CA 1
ATOM 648 C C . LEU A 1 85 ? 8.158 0.301 -3.490 1.00 94.69 85 LEU A C 1
ATOM 650 O O . LEU A 1 85 ? 8.683 1.260 -4.047 1.00 94.69 85 LEU A O 1
ATOM 654 N N . GLN A 1 86 ? 8.579 -0.144 -2.304 1.00 93.38 86 GLN A N 1
ATOM 655 C CA . GLN A 1 86 ? 9.606 0.509 -1.481 1.00 93.38 86 GLN A CA 1
ATOM 656 C C . GLN A 1 86 ? 11.037 0.406 -2.034 1.00 93.38 86 GLN A C 1
ATOM 658 O O . GLN A 1 86 ? 11.916 1.133 -1.572 1.00 93.38 86 GLN A O 1
ATOM 663 N N . ARG A 1 87 ? 11.301 -0.484 -2.999 1.00 93.31 87 ARG A N 1
ATOM 664 C CA . ARG A 1 87 ? 12.647 -0.673 -3.577 1.00 93.31 87 ARG A CA 1
ATOM 665 C C . ARG A 1 87 ? 13.071 0.441 -4.525 1.00 93.31 87 ARG A C 1
ATOM 667 O O . ARG A 1 87 ? 14.269 0.667 -4.677 1.00 93.31 87 ARG A O 1
ATOM 674 N N . ASP A 1 88 ? 12.115 1.123 -5.145 1.00 93.69 88 ASP A N 1
ATOM 675 C CA . ASP A 1 88 ? 12.374 2.252 -6.033 1.00 93.69 88 ASP A CA 1
ATOM 676 C C . ASP A 1 88 ? 11.767 3.532 -5.430 1.00 93.69 88 ASP A C 1
ATOM 678 O O . ASP A 1 88 ? 10.546 3.710 -5.454 1.00 93.69 88 ASP A O 1
ATOM 682 N N . PRO A 1 89 ? 12.597 4.458 -4.911 1.00 92.31 89 PRO A N 1
ATOM 683 C CA . PRO A 1 89 ? 12.118 5.709 -4.333 1.00 92.31 89 PRO A CA 1
ATOM 684 C C . PRO A 1 89 ? 11.281 6.561 -5.294 1.00 92.31 89 PRO A C 1
ATOM 686 O O . PRO A 1 89 ? 10.367 7.251 -4.847 1.00 92.31 89 PRO A O 1
ATOM 689 N N . LYS A 1 90 ? 11.567 6.524 -6.605 1.00 95.19 90 LYS A N 1
ATOM 690 C CA . LYS A 1 90 ? 10.792 7.288 -7.595 1.00 95.19 90 LYS A CA 1
ATOM 691 C C . LYS A 1 90 ? 9.402 6.694 -7.761 1.00 95.19 90 LYS A C 1
ATOM 693 O O . LYS A 1 90 ? 8.426 7.437 -7.765 1.00 95.19 90 LYS A O 1
ATOM 698 N N . ARG A 1 91 ? 9.319 5.367 -7.835 1.00 94.00 91 ARG A N 1
ATOM 699 C CA . ARG A 1 91 ? 8.053 4.632 -7.902 1.00 94.00 91 ARG A CA 1
ATOM 700 C C . ARG A 1 91 ? 7.209 4.857 -6.650 1.00 94.00 91 ARG A C 1
ATOM 702 O O . ARG A 1 91 ? 6.027 5.162 -6.751 1.00 94.00 91 ARG A O 1
ATOM 709 N N . LEU A 1 92 ? 7.824 4.782 -5.468 1.00 94.25 92 LEU A N 1
ATOM 710 C CA . LEU A 1 92 ? 7.145 5.072 -4.206 1.00 94.25 92 LEU A CA 1
ATOM 711 C C . LEU A 1 92 ? 6.583 6.502 -4.185 1.00 94.25 92 LEU A C 1
ATOM 713 O O . LEU A 1 92 ? 5.436 6.706 -3.794 1.00 94.25 92 LEU A O 1
ATOM 717 N N . GLN A 1 93 ? 7.371 7.482 -4.639 1.00 94.88 93 GLN A N 1
ATOM 718 C CA . GLN A 1 93 ? 6.922 8.870 -4.739 1.00 94.88 93 GLN A CA 1
ATOM 719 C C . GLN A 1 93 ? 5.751 9.024 -5.719 1.00 94.88 93 GLN A C 1
ATOM 721 O O . GLN A 1 93 ? 4.794 9.727 -5.406 1.00 94.88 93 GLN A O 1
ATOM 726 N N . GLN A 1 94 ? 5.799 8.358 -6.875 1.00 95.94 94 GLN A N 1
ATOM 727 C CA . GLN A 1 94 ? 4.713 8.377 -7.857 1.00 95.94 94 GLN A CA 1
ATOM 728 C C . GLN A 1 94 ? 3.423 7.785 -7.285 1.00 95.94 94 GLN A C 1
ATOM 730 O O . GLN A 1 94 ? 2.384 8.439 -7.341 1.00 95.94 94 GLN A O 1
ATOM 735 N N . ALA A 1 95 ? 3.499 6.608 -6.660 1.00 94.75 95 ALA A N 1
ATOM 736 C CA . ALA A 1 95 ? 2.347 5.988 -6.013 1.00 94.75 95 ALA A CA 1
ATOM 737 C C . ALA A 1 95 ? 1.754 6.890 -4.920 1.00 94.75 95 ALA A C 1
ATOM 739 O O . ALA A 1 95 ? 0.535 7.016 -4.828 1.00 94.75 95 ALA A O 1
ATOM 740 N N . TYR A 1 96 ? 2.598 7.568 -4.134 1.00 93.94 96 TYR A N 1
ATOM 741 C CA . TYR A 1 96 ? 2.146 8.540 -3.139 1.00 93.94 96 TYR A CA 1
ATOM 742 C C . TYR A 1 96 ? 1.396 9.719 -3.773 1.00 93.94 96 TYR A C 1
ATOM 744 O O . TYR A 1 96 ? 0.305 10.061 -3.321 1.00 93.94 96 TYR A O 1
ATOM 752 N N . THR A 1 97 ? 1.937 10.315 -4.840 1.00 96.00 97 THR A N 1
ATOM 753 C CA . THR A 1 97 ? 1.256 11.391 -5.576 1.00 96.00 97 THR A CA 1
ATOM 754 C C . THR A 1 97 ? -0.100 10.926 -6.104 1.00 96.00 97 THR A C 1
ATOM 756 O O . THR A 1 97 ? -1.098 11.602 -5.870 1.00 96.00 97 THR A O 1
ATOM 759 N N . THR A 1 98 ? -0.166 9.744 -6.720 1.00 96.50 98 THR A N 1
ATOM 760 C CA . THR A 1 98 ? -1.423 9.172 -7.224 1.00 96.50 98 THR A 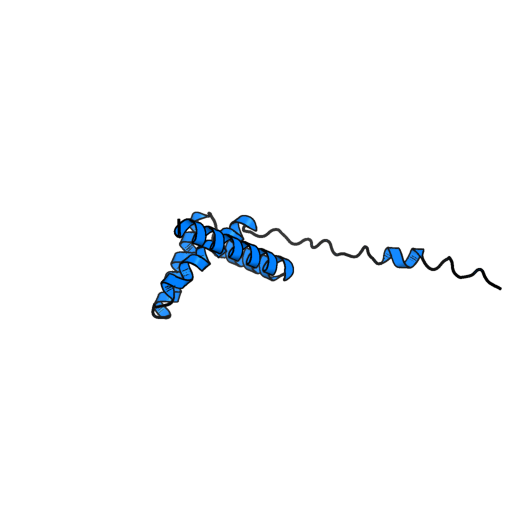CA 1
ATOM 761 C C . THR A 1 98 ? -2.449 8.948 -6.115 1.00 96.50 98 THR A C 1
ATOM 763 O O . THR A 1 98 ? -3.631 9.221 -6.308 1.00 96.50 98 THR A O 1
ATOM 766 N N . VAL A 1 99 ? -2.022 8.462 -4.949 1.00 96.12 99 VAL A N 1
ATOM 767 C CA . VAL A 1 99 ? -2.902 8.282 -3.787 1.00 96.12 99 VAL A CA 1
ATOM 768 C C . VAL A 1 99 ? -3.468 9.626 -3.318 1.00 96.12 99 VAL A C 1
ATOM 770 O O . VAL A 1 99 ? -4.675 9.735 -3.123 1.00 96.12 99 VAL A O 1
ATOM 773 N N . LEU A 1 100 ? -2.636 10.665 -3.190 1.00 94.19 100 LEU A N 1
ATOM 774 C CA . LEU A 1 100 ? -3.102 11.993 -2.777 1.00 94.19 100 LEU A CA 1
ATOM 775 C C . LEU A 1 100 ? -4.086 12.612 -3.774 1.00 94.19 100 LEU A C 1
ATOM 777 O O . LEU A 1 100 ? -5.108 13.152 -3.361 1.00 94.19 100 LEU A O 1
ATOM 781 N N . GLU A 1 101 ? -3.794 12.522 -5.072 1.00 95.06 101 GLU A N 1
ATOM 782 C CA . GLU A 1 101 ? -4.687 13.016 -6.125 1.00 95.06 101 GLU A CA 1
ATOM 783 C C . GLU A 1 101 ? -6.052 12.320 -6.062 1.00 95.06 101 GLU A C 1
ATOM 785 O O . GLU A 1 101 ? -7.089 12.973 -6.161 1.00 95.06 101 GLU A O 1
ATOM 790 N N . ARG A 1 102 ? -6.070 11.001 -5.833 1.00 93.75 102 ARG A N 1
ATOM 791 C CA . ARG A 1 102 ? -7.319 10.241 -5.687 1.00 93.75 102 ARG A CA 1
ATOM 792 C C . ARG A 1 102 ? -8.118 10.658 -4.458 1.00 93.75 102 ARG A C 1
ATOM 794 O O . ARG A 1 102 ? -9.330 10.803 -4.572 1.00 93.75 102 ARG A O 1
ATOM 801 N N . ILE A 1 103 ? -7.464 10.862 -3.313 1.00 92.31 103 ILE A N 1
ATOM 802 C CA . ILE A 1 103 ? -8.138 11.339 -2.095 1.00 92.31 103 ILE A CA 1
ATOM 803 C C . ILE A 1 103 ? -8.805 12.691 -2.360 1.00 92.31 103 ILE A C 1
ATOM 805 O O . ILE A 1 103 ? -9.985 12.842 -2.069 1.00 92.31 103 ILE A O 1
ATOM 809 N N . GLN A 1 104 ? -8.099 13.631 -2.992 1.00 91.12 104 GLN A N 1
ATOM 810 C CA . GLN A 1 104 ? -8.649 14.955 -3.309 1.00 91.12 104 GLN A CA 1
ATOM 811 C C . GLN A 1 104 ? -9.876 14.886 -4.223 1.00 91.12 104 GLN A C 1
ATOM 813 O O . GLN A 1 104 ? -10.830 15.635 -4.029 1.00 91.12 104 GLN A O 1
ATOM 818 N N . VAL A 1 105 ? -9.864 13.994 -5.219 1.00 91.94 105 VAL A N 1
ATOM 819 C CA . VAL A 1 105 ? -11.027 13.775 -6.092 1.00 91.94 105 VAL A CA 1
ATOM 820 C C . VAL A 1 105 ? -12.212 13.241 -5.290 1.00 91.94 105 VAL A C 1
ATOM 822 O O . VAL A 1 105 ? -13.309 13.770 -5.420 1.00 91.94 105 VAL A O 1
ATOM 825 N N . ILE A 1 106 ? -11.990 12.242 -4.431 1.00 89.88 106 ILE A N 1
ATOM 826 C CA . ILE A 1 106 ? -13.045 11.654 -3.594 1.00 89.88 106 ILE A CA 1
ATOM 827 C C . ILE A 1 106 ? -13.631 12.697 -2.634 1.00 89.88 106 ILE A C 1
ATOM 829 O O . ILE A 1 106 ? -14.847 12.784 -2.503 1.00 89.88 106 ILE A O 1
ATOM 833 N N . GLU A 1 107 ? -12.788 13.505 -1.989 1.00 87.12 107 GLU A N 1
ATOM 834 C CA . GLU A 1 107 ? -13.231 14.594 -1.109 1.00 87.12 107 GLU A CA 1
ATOM 835 C C . GLU A 1 107 ? -14.079 15.620 -1.880 1.00 87.12 107 GLU A C 1
ATOM 837 O O . GLU A 1 107 ? -15.174 15.971 -1.447 1.00 87.12 107 GLU A O 1
ATOM 842 N N . ALA A 1 108 ? -13.639 16.033 -3.074 1.00 90.81 108 ALA A N 1
ATOM 843 C CA . ALA A 1 108 ? -14.390 16.967 -3.913 1.00 90.81 108 ALA A CA 1
ATOM 844 C C . ALA A 1 108 ? -15.729 16.395 -4.421 1.00 90.81 108 ALA A C 1
ATOM 846 O O . ALA A 1 108 ? -16.683 17.146 -4.623 1.00 90.81 108 ALA A O 1
ATOM 847 N N . GLU A 1 109 ? -15.817 15.083 -4.651 1.00 89.00 109 GLU A N 1
ATOM 848 C CA . GLU A 1 109 ? -17.069 14.401 -5.005 1.00 89.00 109 GLU A CA 1
ATOM 849 C C . GLU A 1 109 ? -18.037 14.296 -3.818 1.00 89.00 109 GLU A C 1
ATOM 851 O O . GLU A 1 109 ? -19.245 14.290 -4.034 1.00 89.00 109 GLU A O 1
ATOM 856 N N . GLN A 1 110 ? -17.536 14.229 -2.580 1.00 79.81 110 GLN A N 1
ATOM 857 C CA . GLN A 1 110 ? -18.364 14.190 -1.367 1.00 79.81 110 GLN A CA 1
ATOM 858 C C . GLN A 1 110 ? -18.936 15.559 -0.971 1.00 79.81 110 GLN A C 1
ATOM 860 O O . GLN A 1 110 ? -19.980 15.609 -0.321 1.00 79.81 110 GLN A O 1
ATOM 865 N N . ASP A 1 111 ? -18.271 16.648 -1.361 1.00 71.12 111 ASP A N 1
ATOM 866 C CA . ASP A 1 111 ? -18.687 18.025 -1.067 1.00 71.12 111 ASP A CA 1
ATOM 867 C C . ASP A 1 111 ? -19.716 18.604 -2.073 1.00 71.12 111 ASP A C 1
ATOM 869 O O . ASP A 1 111 ? -20.186 19.731 -1.882 1.00 71.12 111 ASP A O 1
ATOM 873 N N . ASN A 1 112 ? -20.078 17.859 -3.129 1.00 52.88 112 ASN A N 1
ATOM 874 C CA . ASN A 1 112 ? -21.084 18.230 -4.146 1.00 52.88 112 ASN A CA 1
ATOM 875 C C . ASN A 1 112 ? -22.409 17.472 -3.977 1.00 52.88 112 ASN A C 1
ATOM 877 O O . ASN A 1 112 ? -23.461 18.075 -4.301 1.00 52.88 112 ASN A O 1
#

Foldseek 3Di:
DDDDDPPPPPVVVVVPPPPPPPPDDAALDHLVLLLVLVLQLVVCLVVCPPDDPVVSVVVSVVSSQVSQVVVVHGPVSSVRRVVSQVVDPVSVVVSVVSSVVVNVVVVVVVVD

Sequence (112 aa):
MKKNLLVLLPVLLLLVACGSANDEQPPAIPETELTMIITEALILEPAGREMPTALQDSIFQASYTKILAGHGYQMADFIKSMQWLQRDPKRLQQAYTTVLERIQVIEAEQDN

pLDDT: mean 82.68, std 15.78, range [47.16, 97.0]

Secondary structure (DSSP, 8-state):
----SSSSSTTGGGGS-------PPPPSS-HHHHHHHHHHHHHHHHHHTTS-HHHHHHHHHHHHHHHHHHTT--HHHHHHHHHHHHT-HHHHHHHHHHHHHHHHHHHHHH--